Protein AF-A0A7W3XSY9-F1 (afdb_monomer)

Radius of gyration: 22.05 Å; Cα contacts (8 Å, |Δi|>4): 30; chains: 1; bounding box: 41×23×51 Å

Foldseek 3Di:
DLQVVQVVCCVVVVDVHRPCVVPDDPPDPPDDDPDQDPVSVVVVLVVCVPPDVVVNCLVVCCVVVVDDSVVSVD

Mean predicted aligned error: 11.62 Å

Structure (mmCIF, N/CA/C/O backbone):
data_AF-A0A7W3XSY9-F1
#
_entry.id   AF-A0A7W3XSY9-F1
#
loop_
_atom_site.group_PDB
_atom_site.id
_atom_site.type_symbol
_atom_site.label_atom_id
_atom_site.label_alt_id
_atom_site.label_comp_id
_atom_site.label_asym_id
_atom_site.label_entity_id
_atom_site.label_seq_id
_atom_site.pdbx_PDB_i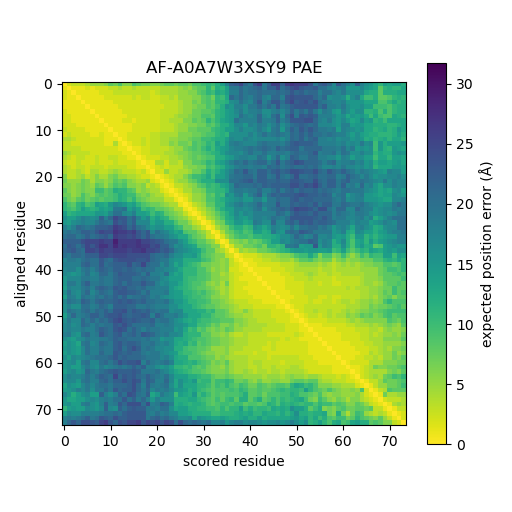ns_code
_atom_site.Cartn_x
_atom_site.Cartn_y
_atom_site.Cartn_z
_atom_site.occupancy
_atom_site.B_iso_or_equiv
_atom_site.auth_seq_id
_atom_site.auth_comp_id
_atom_site.auth_asym_id
_atom_site.auth_atom_id
_atom_site.pdbx_PDB_model_num
ATOM 1 N N . MET A 1 1 ? -11.772 1.998 11.481 1.00 77.94 1 MET A N 1
ATOM 2 C CA . MET A 1 1 ? -11.681 3.281 12.211 1.00 77.94 1 MET A CA 1
ATOM 3 C C . MET A 1 1 ? -12.919 3.531 13.067 1.00 77.94 1 MET A C 1
ATOM 5 O O . MET A 1 1 ? -12.767 3.576 14.277 1.00 77.94 1 MET A O 1
ATOM 9 N N . LEU A 1 2 ? -14.125 3.583 12.484 1.00 86.12 2 LEU A N 1
ATOM 10 C CA . LEU A 1 2 ? -15.377 3.861 13.210 1.00 86.12 2 LEU A CA 1
ATOM 11 C C . LEU A 1 2 ? -15.620 2.960 14.440 1.00 86.12 2 LEU A C 1
ATOM 13 O O . LEU A 1 2 ? -15.864 3.477 15.522 1.00 86.12 2 LEU A O 1
ATOM 17 N N . ASN A 1 3 ? -15.435 1.639 14.309 1.00 87.38 3 ASN A N 1
ATOM 18 C CA . ASN A 1 3 ? -15.550 0.701 15.441 1.00 87.38 3 ASN A CA 1
ATOM 19 C C . ASN A 1 3 ? -14.632 1.062 16.618 1.00 87.38 3 ASN A C 1
ATOM 21 O O . ASN A 1 3 ? -15.032 0.987 17.771 1.00 87.38 3 ASN A O 1
ATOM 25 N N . ASN A 1 4 ? -13.412 1.526 16.342 1.00 88.81 4 ASN A N 1
ATOM 26 C CA . ASN A 1 4 ? -12.482 1.905 17.406 1.00 88.81 4 ASN A CA 1
ATOM 27 C C . ASN A 1 4 ? -12.925 3.189 18.118 1.00 88.81 4 ASN A C 1
ATOM 29 O O . ASN A 1 4 ? -12.719 3.312 19.321 1.00 88.81 4 ASN A O 1
ATOM 33 N N . ILE A 1 5 ? -13.530 4.128 17.386 1.00 92.56 5 ILE A N 1
ATOM 34 C CA . ILE A 1 5 ? -14.049 5.379 17.950 1.00 92.56 5 ILE A CA 1
ATOM 35 C C . ILE A 1 5 ? -15.248 5.077 18.854 1.00 92.56 5 ILE A C 1
ATOM 37 O O . ILE A 1 5 ? -15.253 5.488 20.011 1.00 92.56 5 ILE A O 1
ATOM 41 N N . LEU A 1 6 ? -16.220 4.300 18.367 1.00 92.38 6 LEU A N 1
ATOM 42 C CA . LEU A 1 6 ? -17.440 3.982 19.115 1.00 92.38 6 LEU A CA 1
ATOM 43 C C . LEU A 1 6 ? -17.174 3.064 20.314 1.00 92.38 6 LEU A C 1
ATOM 45 O O . LEU A 1 6 ? -17.720 3.298 21.388 1.00 92.38 6 LEU A O 1
ATOM 49 N N . LYS A 1 7 ? -16.231 2.119 20.208 1.00 93.06 7 LYS A N 1
ATOM 50 C CA . LYS A 1 7 ? -15.739 1.363 21.375 1.00 93.06 7 LYS A CA 1
ATOM 51 C C . LYS A 1 7 ? -15.127 2.261 22.443 1.00 93.06 7 LYS A C 1
ATOM 53 O O . LYS A 1 7 ? -15.294 2.010 23.633 1.00 93.06 7 LYS A O 1
ATOM 58 N N . ARG A 1 8 ? -14.403 3.305 22.036 1.00 93.62 8 ARG A N 1
ATOM 59 C CA . ARG A 1 8 ? -13.794 4.248 22.977 1.00 93.62 8 ARG A CA 1
ATOM 60 C C . ARG A 1 8 ? -14.838 5.161 23.617 1.00 93.62 8 ARG A C 1
ATOM 62 O O . ARG A 1 8 ? -14.738 5.408 24.810 1.00 93.62 8 ARG A O 1
ATOM 69 N N . ALA A 1 9 ? -15.858 5.571 22.864 1.00 94.06 9 ALA A N 1
ATOM 70 C CA . ALA A 1 9 ? -17.005 6.310 23.388 1.00 94.06 9 ALA A CA 1
ATOM 71 C C . ALA A 1 9 ? -17.811 5.490 24.411 1.00 94.06 9 ALA A C 1
ATOM 73 O O . ALA A 1 9 ? -18.130 6.015 25.472 1.00 94.06 9 ALA A O 1
ATOM 74 N N . ALA A 1 10 ? -18.062 4.202 24.142 1.00 92.50 10 ALA A N 1
ATOM 75 C CA . ALA A 1 10 ? -18.713 3.299 25.095 1.00 92.50 10 ALA A CA 1
ATOM 76 C C . ALA A 1 10 ? -17.862 3.095 26.361 1.00 92.50 10 ALA A C 1
ATOM 78 O O . ALA A 1 10 ? -18.374 3.152 27.473 1.00 92.50 10 ALA A O 1
ATOM 79 N N . LYS A 1 11 ? -16.535 2.949 26.213 1.00 93.94 11 LYS A N 1
ATOM 80 C CA . LYS A 1 11 ? -15.600 2.857 27.351 1.00 93.94 11 LYS A CA 1
ATOM 81 C C . LYS A 1 11 ? -15.578 4.122 28.217 1.00 93.94 11 LYS A C 1
ATOM 83 O O . LYS A 1 11 ? -15.306 4.034 29.408 1.00 93.94 11 LYS A O 1
ATOM 88 N N . TRP A 1 12 ? -15.791 5.288 27.616 1.00 97.25 12 TRP A N 1
ATOM 89 C CA . TRP A 1 12 ? -15.886 6.569 28.321 1.00 97.25 12 TRP A CA 1
ATOM 90 C C . TRP A 1 12 ? -17.307 6.894 28.788 1.00 97.25 12 TRP A C 1
ATOM 92 O O . TRP A 1 12 ? -17.542 8.013 29.226 1.00 97.25 12 TRP A O 1
ATOM 102 N N . GLU A 1 13 ? -18.242 5.946 28.668 1.00 93.00 13 GLU A N 1
ATOM 103 C CA . GLU A 1 13 ? -19.641 6.097 29.084 1.00 93.00 13 GLU A CA 1
ATOM 104 C C . GLU A 1 13 ? -20.379 7.254 28.377 1.00 93.00 13 GLU A C 1
ATOM 106 O O . GLU A 1 13 ? -21.426 7.711 28.827 1.00 93.00 13 GLU A O 1
ATOM 111 N N . LEU A 1 14 ? -19.871 7.708 27.222 1.00 95.06 14 LEU A N 1
ATOM 112 C CA . LEU A 1 14 ? -20.533 8.709 26.371 1.00 95.06 14 LEU A CA 1
ATOM 113 C C . LEU A 1 14 ? -21.743 8.120 25.634 1.00 95.06 14 LEU A C 1
ATOM 115 O O . LEU A 1 14 ? -22.657 8.845 25.247 1.00 95.06 14 LEU A O 1
ATOM 119 N N . ILE A 1 15 ? -21.724 6.806 25.414 1.00 93.62 15 ILE A N 1
ATOM 120 C CA . ILE A 1 15 ? -22.818 6.008 24.858 1.00 93.62 15 ILE A CA 1
ATOM 121 C C . ILE A 1 15 ? -22.949 4.723 25.677 1.00 93.62 15 ILE A C 1
ATOM 123 O O . ILE A 1 15 ? -21.972 4.261 26.265 1.00 93.62 15 ILE A O 1
ATOM 127 N N . LYS A 1 16 ? -24.153 4.143 25.704 1.00 90.69 16 LYS A N 1
ATOM 128 C CA . LYS A 1 16 ? -24.467 2.953 26.510 1.00 90.69 16 LYS A CA 1
ATOM 129 C C . LYS A 1 16 ? -23.717 1.704 26.036 1.00 90.69 16 LYS A C 1
ATOM 131 O O . LYS A 1 16 ? -23.200 0.939 26.840 1.00 90.69 16 LYS A O 1
ATOM 136 N N . ASP A 1 17 ? -23.661 1.529 24.724 1.00 90.62 17 ASP A N 1
ATOM 137 C CA . ASP A 1 17 ? -23.036 0.405 24.045 1.00 90.62 17 ASP A CA 1
ATOM 138 C C . ASP A 1 17 ? -22.624 0.826 22.628 1.00 90.62 17 ASP A C 1
ATOM 140 O O . ASP A 1 17 ? -23.001 1.892 22.136 1.00 90.62 17 ASP A O 1
ATOM 144 N N . ASN A 1 18 ? -21.773 0.023 21.994 1.00 90.75 18 ASN A N 1
ATOM 145 C CA . ASN A 1 18 ? -21.288 0.287 20.649 1.00 90.75 18 ASN A CA 1
ATOM 146 C C . ASN A 1 18 ? -22.322 -0.202 19.613 1.00 90.75 18 ASN A C 1
ATOM 148 O O . ASN A 1 18 ? -22.420 -1.411 19.405 1.00 90.75 18 ASN A O 1
ATOM 152 N N . PRO A 1 19 ? -23.017 0.688 18.879 1.00 89.12 19 PRO A N 1
ATOM 153 C CA . PRO A 1 19 ? -24.138 0.311 18.008 1.00 89.12 19 PRO A CA 1
ATOM 154 C C . PRO A 1 19 ? -23.725 -0.502 16.772 1.00 89.12 19 PRO A C 1
ATOM 156 O O . PRO A 1 19 ? -24.573 -0.940 16.001 1.00 89.12 19 PRO A O 1
ATOM 159 N N . ILE A 1 20 ? -22.420 -0.659 16.540 1.00 87.75 20 ILE A N 1
ATOM 160 C CA . ILE A 1 20 ? -21.860 -1.438 15.432 1.00 87.75 20 ILE A CA 1
ATOM 161 C C .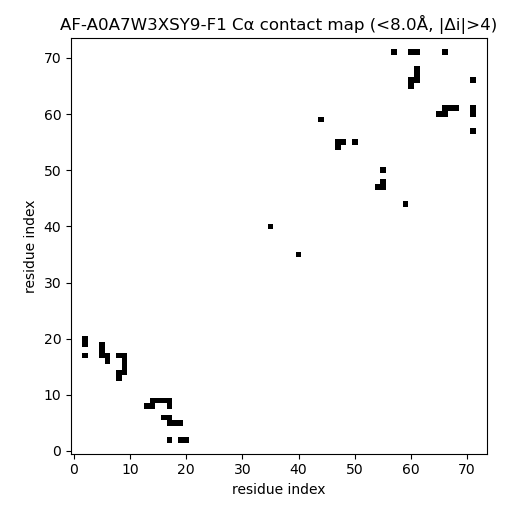 ILE A 1 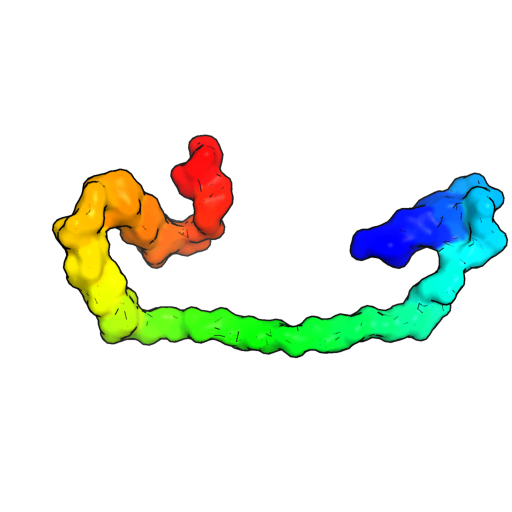20 ? -21.126 -2.694 15.917 1.00 87.75 20 ILE A C 1
ATOM 163 O O . ILE A 1 20 ? -20.469 -3.362 15.114 1.00 87.75 20 ILE A O 1
ATOM 167 N N . ASP A 1 21 ? -21.215 -3.033 17.208 1.00 85.00 21 ASP A N 1
ATOM 168 C CA . ASP A 1 21 ? -20.846 -4.376 17.657 1.00 85.00 21 ASP A CA 1
ATOM 169 C C . ASP A 1 21 ? -21.831 -5.389 17.053 1.00 85.00 21 ASP A C 1
ATOM 171 O O . ASP A 1 21 ? -23.044 -5.233 17.129 1.00 85.00 21 ASP A O 1
ATOM 175 N N . GLY A 1 22 ? -21.292 -6.411 16.386 1.00 79.62 22 GLY A N 1
ATOM 176 C CA . GLY A 1 22 ? -22.076 -7.400 15.637 1.00 79.62 22 GLY A CA 1
ATOM 177 C C . GLY A 1 22 ? -22.276 -7.071 14.154 1.00 79.62 22 GLY A C 1
ATOM 178 O O . GLY A 1 22 ? -22.677 -7.950 13.396 1.00 79.62 22 GLY A O 1
ATOM 179 N N . ALA A 1 23 ? -21.931 -5.861 13.701 1.00 84.31 23 ALA A N 1
ATOM 180 C CA . ALA A 1 23 ? -21.890 -5.565 12.273 1.00 84.31 23 ALA A CA 1
ATOM 181 C C . ALA A 1 23 ? -20.674 -6.248 11.628 1.00 84.31 23 ALA A C 1
ATOM 183 O O . ALA A 1 23 ? -19.522 -5.990 11.999 1.00 84.31 23 ALA A O 1
ATOM 184 N N . GLU A 1 24 ? -20.916 -7.105 10.636 1.00 77.44 24 GLU A N 1
ATOM 185 C CA . GLU A 1 24 ? -19.836 -7.658 9.828 1.00 77.44 24 GLU A CA 1
ATOM 186 C C . GLU A 1 24 ? -19.163 -6.540 9.032 1.00 77.44 24 GLU A C 1
ATOM 188 O O . GLU A 1 24 ? -19.813 -5.687 8.420 1.00 77.44 24 GLU A O 1
ATOM 193 N N . ARG A 1 25 ? -17.826 -6.532 9.029 1.00 78.56 25 ARG A N 1
ATOM 194 C CA . ARG A 1 25 ? -17.107 -5.638 8.124 1.00 78.56 25 ARG A CA 1
ATOM 195 C C . ARG A 1 25 ? -17.423 -6.064 6.692 1.00 78.56 25 ARG A C 1
ATOM 197 O O . ARG A 1 25 ? -17.355 -7.262 6.412 1.00 78.56 25 ARG A O 1
ATOM 204 N N . PRO A 1 26 ? -17.686 -5.114 5.778 1.00 78.75 26 PRO A N 1
ATOM 205 C CA . PRO A 1 26 ? -17.793 -5.455 4.372 1.00 78.75 26 PRO A CA 1
ATOM 206 C C . PRO A 1 26 ? -16.513 -6.181 3.962 1.00 78.75 26 PRO A C 1
ATOM 208 O O . PRO A 1 26 ? -15.405 -5.711 4.249 1.00 78.75 26 PRO A O 1
ATOM 211 N N . LYS A 1 27 ? -16.668 -7.355 3.343 1.00 76.25 27 LYS A N 1
ATOM 212 C CA . LYS A 1 27 ? -15.539 -8.097 2.789 1.00 76.25 27 LYS A CA 1
ATOM 213 C C . LYS A 1 27 ? -14.915 -7.216 1.719 1.00 76.25 27 LYS A C 1
ATOM 215 O O . LYS A 1 27 ? -15.501 -6.997 0.662 1.00 76.25 27 LYS A O 1
ATOM 220 N N . VAL A 1 28 ? -13.741 -6.677 2.020 1.00 74.81 28 VAL A N 1
ATOM 221 C CA . VAL A 1 28 ? -12.927 -6.021 1.008 1.00 74.81 28 VAL A CA 1
ATOM 222 C C . VAL A 1 28 ? -12.457 -7.140 0.100 1.00 74.81 28 VAL A C 1
ATOM 224 O O . VAL A 1 28 ? -11.651 -7.972 0.513 1.00 74.81 28 VAL A O 1
ATOM 227 N N . VAL A 1 29 ? -13.005 -7.198 -1.111 1.00 76.94 29 VAL A N 1
ATOM 228 C CA . VAL A 1 29 ? -12.411 -8.007 -2.169 1.00 76.94 29 VAL A CA 1
ATOM 229 C C . VAL A 1 29 ? -11.068 -7.351 -2.445 1.00 76.94 29 VAL A C 1
ATOM 231 O O . VAL A 1 29 ? -11.003 -6.289 -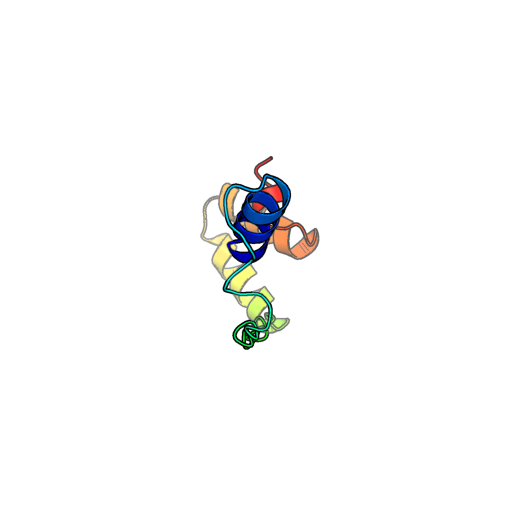3.065 1.00 76.94 29 VAL A O 1
ATOM 234 N N . MET A 1 30 ? -10.005 -7.920 -1.883 1.00 65.31 30 MET A N 1
ATOM 235 C CA . MET A 1 30 ? -8.662 -7.552 -2.289 1.00 65.31 30 MET A CA 1
ATOM 236 C C . MET A 1 30 ? -8.563 -7.935 -3.757 1.00 65.31 30 MET A C 1
ATOM 238 O O . MET A 1 30 ? -8.581 -9.116 -4.088 1.00 65.31 30 MET A O 1
ATOM 242 N N . LYS A 1 31 ? -8.526 -6.933 -4.638 1.00 69.06 31 LYS A N 1
ATOM 243 C CA . LYS A 1 31 ? -7.979 -7.172 -5.964 1.00 69.06 31 LYS A CA 1
ATOM 244 C C . LYS A 1 31 ? -6.532 -7.570 -5.737 1.00 69.06 31 LYS A C 1
ATOM 246 O O . LYS A 1 31 ? -5.809 -6.843 -5.049 1.00 69.06 31 LYS A O 1
ATOM 251 N N . GLU A 1 32 ? -6.156 -8.737 -6.243 1.00 60.94 32 GLU A N 1
ATOM 252 C CA . GLU A 1 32 ? -4.747 -9.061 -6.389 1.00 60.94 32 GLU A CA 1
ATOM 253 C C . GLU A 1 32 ? -4.109 -7.894 -7.139 1.00 60.94 32 GLU A C 1
ATOM 255 O O . GLU A 1 32 ? -4.677 -7.372 -8.104 1.00 60.94 32 GLU A O 1
ATOM 260 N N . ALA A 1 33 ? -3.011 -7.384 -6.588 1.00 62.97 33 ALA A N 1
ATOM 261 C CA . ALA A 1 33 ? -2.210 -6.435 -7.329 1.00 62.97 33 ALA A CA 1
ATOM 262 C C . ALA A 1 33 ? -1.760 -7.173 -8.588 1.00 62.97 33 ALA A C 1
ATOM 264 O O . ALA A 1 33 ? -1.243 -8.282 -8.472 1.00 62.97 33 ALA A O 1
ATOM 265 N N . ASP A 1 34 ? -2.014 -6.588 -9.755 1.00 64.19 34 ASP A N 1
ATOM 266 C CA . ASP A 1 34 ? -1.436 -7.094 -10.992 1.00 64.19 34 ASP A CA 1
ATOM 267 C C . ASP A 1 34 ? 0.079 -6.992 -10.810 1.00 64.19 34 ASP A C 1
ATOM 269 O O . ASP A 1 34 ? 0.615 -5.898 -10.594 1.00 64.19 34 ASP A O 1
ATOM 273 N N . PHE A 1 35 ? 0.740 -8.139 -10.690 1.00 60.03 35 PHE A N 1
ATOM 274 C CA . PHE A 1 35 ? 2.181 -8.182 -10.530 1.00 60.03 35 PHE A CA 1
ATOM 275 C C . PHE A 1 35 ? 2.768 -8.063 -11.923 1.00 60.03 35 PHE A C 1
ATOM 277 O O . PHE A 1 35 ? 2.488 -8.909 -12.766 1.00 60.03 35 PHE A O 1
ATOM 284 N N . ASN A 1 36 ? 3.583 -7.035 -12.141 1.00 62.00 36 ASN A N 1
ATOM 285 C CA . ASN A 1 36 ? 4.246 -6.865 -13.421 1.00 62.00 36 ASN A CA 1
ATOM 286 C C . ASN A 1 36 ? 5.111 -8.099 -13.707 1.00 62.00 36 ASN A C 1
ATOM 288 O O . ASN A 1 36 ? 6.035 -8.392 -12.940 1.00 62.00 36 ASN A O 1
ATOM 292 N N . ASP A 1 37 ? 4.805 -8.810 -14.791 1.00 68.12 37 ASP A N 1
ATOM 293 C CA . ASP A 1 37 ? 5.638 -9.908 -15.282 1.00 68.12 37 ASP A CA 1
ATOM 294 C C . ASP A 1 37 ? 7.006 -9.360 -15.740 1.00 68.12 37 ASP A C 1
ATOM 296 O O . ASP A 1 37 ? 7.182 -8.153 -15.954 1.00 68.12 37 ASP A O 1
ATOM 300 N N . GLU A 1 38 ? 8.008 -10.224 -15.894 1.00 73.31 38 GLU A N 1
ATOM 301 C CA . GLU A 1 38 ? 9.370 -9.828 -16.277 1.00 73.31 38 GLU A CA 1
ATOM 302 C C . GLU A 1 38 ? 9.406 -9.011 -17.576 1.00 73.31 38 GLU A C 1
ATOM 304 O O . GLU A 1 38 ? 10.261 -8.136 -17.740 1.00 73.31 38 GLU A O 1
ATOM 309 N N . ASP A 1 39 ? 8.485 -9.278 -18.498 1.00 79.50 39 ASP A N 1
ATOM 310 C CA . ASP A 1 39 ? 8.386 -8.561 -19.766 1.00 79.50 39 ASP A CA 1
ATOM 311 C C . ASP A 1 39 ? 7.803 -7.151 -19.593 1.00 79.50 39 ASP A C 1
ATOM 313 O O . ASP A 1 39 ? 8.352 -6.193 -20.142 1.00 79.50 39 ASP A O 1
ATOM 317 N N . GLU A 1 40 ? 6.803 -6.975 -18.729 1.00 78.69 40 GLU A N 1
ATOM 318 C CA . GLU A 1 40 ? 6.271 -5.650 -18.383 1.00 78.69 40 GLU A CA 1
ATOM 319 C C . GLU A 1 40 ? 7.307 -4.807 -17.630 1.00 78.69 40 GLU A C 1
ATOM 321 O O . GLU A 1 40 ? 7.443 -3.602 -17.858 1.00 78.69 40 GLU A O 1
ATOM 326 N N . ALA A 1 41 ? 8.107 -5.437 -16.764 1.00 81.50 41 ALA A N 1
ATOM 327 C CA . ALA A 1 41 ? 9.210 -4.764 -16.089 1.00 81.50 41 ALA A CA 1
ATOM 328 C C . ALA A 1 41 ? 10.248 -4.225 -17.091 1.00 81.50 41 ALA A C 1
ATOM 330 O O . ALA A 1 41 ? 10.733 -3.100 -16.931 1.00 81.50 41 ALA A O 1
ATOM 331 N N . LYS A 1 42 ? 10.561 -4.978 -18.155 1.00 84.00 42 LYS A N 1
ATOM 332 C CA . LYS A 1 42 ? 11.465 -4.516 -19.224 1.00 84.00 42 LYS A CA 1
ATOM 333 C C . LYS A 1 42 ? 10.878 -3.326 -19.973 1.00 84.00 42 LYS A C 1
ATOM 335 O O . LYS A 1 42 ? 11.599 -2.356 -20.202 1.00 84.00 42 LYS A O 1
ATOM 340 N N . GLU A 1 43 ? 9.594 -3.364 -20.319 1.00 86.94 43 GLU A N 1
ATOM 341 C CA . GLU A 1 43 ? 8.925 -2.249 -21.002 1.00 86.94 43 GLU A CA 1
ATOM 342 C C . GLU A 1 43 ? 8.950 -0.967 -20.165 1.00 86.94 43 GLU A C 1
ATOM 344 O O . GLU A 1 43 ? 9.265 0.109 -20.679 1.00 86.94 43 GLU A O 1
ATOM 349 N N . ILE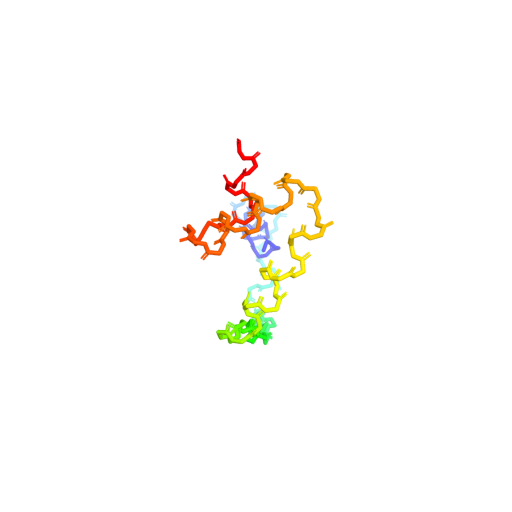 A 1 44 ? 8.720 -1.082 -18.856 1.00 85.19 44 ILE A N 1
ATOM 350 C CA . ILE A 1 44 ? 8.804 0.047 -17.923 1.00 85.19 44 ILE A CA 1
ATOM 351 C C . ILE A 1 44 ? 10.223 0.613 -17.883 1.00 85.19 44 ILE A C 1
ATOM 353 O O . ILE A 1 44 ? 10.401 1.828 -17.964 1.00 85.19 44 ILE A O 1
ATOM 357 N N . ILE A 1 45 ? 11.245 -0.240 -17.789 1.00 85.12 45 ILE A N 1
ATOM 358 C CA . ILE A 1 45 ? 12.647 0.199 -17.790 1.00 85.12 45 ILE A CA 1
ATOM 359 C C . ILE A 1 45 ? 12.991 0.911 -19.105 1.00 85.12 45 ILE A C 1
ATOM 361 O O . ILE A 1 45 ? 13.631 1.963 -19.075 1.00 85.12 45 ILE A O 1
ATOM 365 N N . ILE A 1 46 ? 12.531 0.391 -20.246 1.00 88.88 46 ILE A N 1
ATOM 366 C CA . ILE A 1 46 ? 12.728 1.014 -21.562 1.00 88.88 46 ILE A CA 1
ATOM 367 C C . ILE A 1 46 ? 12.062 2.395 -21.613 1.00 88.88 46 ILE A C 1
ATOM 369 O O . ILE A 1 46 ? 12.693 3.363 -22.039 1.00 88.88 46 ILE A O 1
ATOM 373 N N . ALA A 1 47 ? 10.822 2.513 -21.138 1.00 87.56 47 ALA A N 1
ATOM 374 C CA . ALA A 1 47 ? 10.099 3.781 -21.096 1.00 87.56 47 ALA A CA 1
ATOM 375 C C . ALA A 1 47 ? 10.782 4.815 -20.181 1.00 87.56 47 ALA A C 1
ATOM 377 O O . ALA A 1 47 ? 10.864 5.992 -20.534 1.00 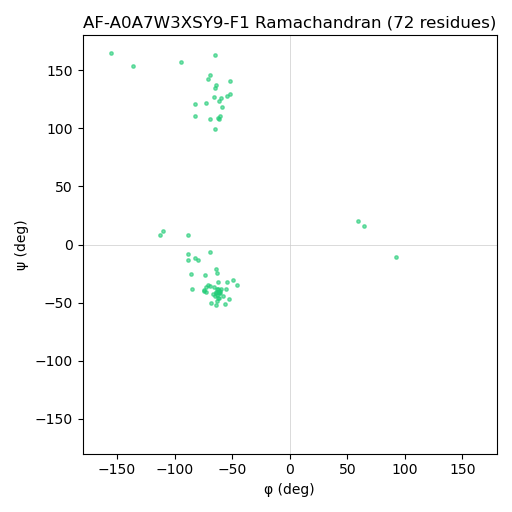87.56 47 ALA A O 1
ATOM 378 N N . LEU A 1 48 ? 11.340 4.379 -19.045 1.00 87.50 48 LEU A N 1
ATOM 379 C CA . LEU A 1 48 ? 12.031 5.246 -18.084 1.00 87.50 48 LEU A CA 1
ATOM 380 C C . LEU A 1 48 ? 13.287 5.919 -18.645 1.00 87.50 48 LEU A C 1
ATOM 382 O O . LEU A 1 48 ? 13.655 6.984 -18.150 1.00 87.50 48 LEU A O 1
ATOM 386 N N . TYR A 1 49 ? 13.934 5.356 -19.670 1.00 86.31 49 TYR A N 1
ATOM 387 C CA . TYR A 1 49 ? 15.083 6.008 -20.310 1.00 86.31 49 TYR A CA 1
ATOM 388 C C . TYR A 1 49 ? 14.722 7.331 -20.998 1.00 86.31 49 TYR A C 1
ATOM 390 O O . TYR A 1 49 ? 15.604 8.168 -21.192 1.00 86.31 49 TYR A O 1
ATOM 398 N N . ASN A 1 50 ? 13.445 7.543 -21.331 1.00 89.31 50 ASN A N 1
ATOM 399 C CA . ASN A 1 50 ? 12.957 8.795 -21.911 1.00 89.31 50 ASN A CA 1
ATOM 400 C C . ASN A 1 50 ? 12.543 9.832 -20.852 1.00 89.31 50 ASN A C 1
ATOM 402 O O . ASN A 1 50 ? 12.275 10.983 -21.194 1.00 89.31 50 ASN A O 1
ATOM 406 N N . GLU A 1 51 ? 12.508 9.452 -19.574 1.00 89.06 51 GLU A N 1
ATOM 407 C CA . GLU A 1 51 ? 12.077 10.319 -18.481 1.00 89.06 51 GLU A CA 1
ATOM 408 C C . GLU A 1 51 ? 13.260 11.030 -17.794 1.00 89.06 51 GLU A C 1
ATOM 410 O O . GLU A 1 51 ? 14.402 10.557 -17.803 1.00 89.06 51 GLU A O 1
ATOM 415 N N . PRO A 1 52 ? 13.021 12.173 -17.125 1.00 91.50 52 PRO A N 1
ATOM 416 C CA . PRO A 1 52 ? 14.023 12.817 -16.286 1.00 91.50 52 PRO A CA 1
ATOM 417 C C . PRO A 1 52 ? 14.640 11.850 -15.266 1.00 91.50 52 PRO A C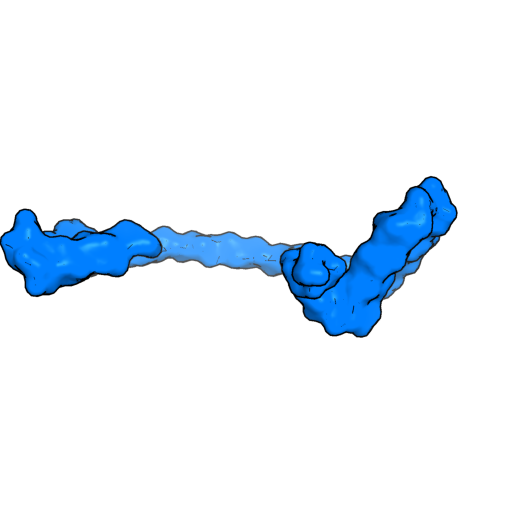 1
ATOM 419 O O . PRO A 1 52 ? 13.934 11.089 -14.603 1.00 91.50 52 PRO A O 1
ATOM 422 N N . ARG A 1 53 ? 15.961 11.960 -15.045 1.00 86.88 53 ARG A N 1
ATOM 423 C CA . ARG A 1 53 ? 16.742 11.048 -14.174 1.00 86.88 53 ARG A CA 1
ATOM 424 C C . ARG A 1 53 ? 16.134 10.820 -12.788 1.00 86.88 53 ARG A C 1
ATOM 426 O O . ARG A 1 53 ? 16.309 9.749 -12.218 1.00 86.88 53 ARG A O 1
ATOM 433 N N . LYS A 1 54 ? 15.420 11.813 -12.247 1.00 87.69 54 LYS A N 1
ATOM 434 C CA . LYS A 1 54 ? 14.707 11.708 -10.968 1.00 87.69 54 LYS A CA 1
ATOM 435 C C . LYS A 1 54 ? 13.682 10.566 -10.969 1.00 87.69 54 LYS A C 1
ATOM 437 O O . LYS A 1 54 ? 13.623 9.816 -10.002 1.00 87.69 54 LYS A O 1
ATOM 442 N N . TRP A 1 55 ? 12.901 10.424 -12.037 1.00 85.25 55 TRP A N 1
ATOM 443 C CA . TRP A 1 55 ? 11.877 9.385 -12.160 1.00 85.25 55 TRP A CA 1
ATOM 444 C C . TRP A 1 55 ? 12.490 8.017 -12.417 1.00 85.25 55 TRP A C 1
ATOM 446 O O . TRP A 1 55 ? 12.095 7.047 -11.779 1.00 85.25 55 TRP A O 1
ATOM 456 N N . MET A 1 56 ? 13.526 7.964 -13.253 1.00 87.06 56 MET A N 1
ATOM 457 C CA . MET A 1 56 ? 14.301 6.747 -13.480 1.00 87.06 56 MET A CA 1
ATOM 458 C C . MET A 1 56 ? 14.874 6.190 -12.167 1.00 87.06 56 MET A C 1
ATOM 460 O O . MET A 1 56 ? 14.647 5.028 -11.846 1.00 87.06 56 MET A O 1
ATOM 464 N N . LEU A 1 57 ? 15.550 7.024 -11.368 1.00 85.88 57 LEU A N 1
ATOM 465 C CA . LEU A 1 57 ? 16.109 6.615 -10.072 1.00 85.88 57 LEU A CA 1
ATOM 466 C C . LEU A 1 57 ? 15.028 6.179 -9.082 1.00 85.88 57 LEU A C 1
ATOM 468 O O . LEU A 1 57 ? 15.210 5.199 -8.364 1.00 85.88 57 LEU A O 1
ATOM 472 N N . PHE A 1 58 ? 13.905 6.893 -9.051 1.00 85.00 58 PHE A N 1
ATOM 473 C CA . PHE A 1 58 ? 12.807 6.582 -8.149 1.00 85.00 58 PHE A CA 1
ATOM 474 C C . PHE A 1 58 ? 12.185 5.217 -8.457 1.00 85.00 58 PHE A C 1
ATOM 476 O O . PHE A 1 58 ? 12.071 4.376 -7.568 1.00 85.00 58 PHE A O 1
ATOM 483 N N . VAL A 1 59 ? 11.815 4.976 -9.716 1.00 85.50 59 VAL A N 1
ATOM 484 C CA . VAL A 1 59 ? 11.112 3.749 -10.108 1.00 85.50 59 VAL A CA 1
ATOM 485 C C . VAL A 1 59 ? 12.055 2.543 -10.087 1.00 85.50 59 VAL A C 1
ATOM 487 O O . VAL A 1 59 ? 11.678 1.501 -9.557 1.00 85.50 59 VAL A O 1
ATOM 490 N N . LEU A 1 60 ? 13.306 2.681 -10.546 1.00 84.56 60 LEU A N 1
ATOM 491 C CA . LEU A 1 60 ? 14.312 1.617 -10.407 1.00 84.56 60 LEU A CA 1
ATOM 492 C C . LEU A 1 60 ? 14.623 1.305 -8.938 1.00 84.56 60 LEU A C 1
ATOM 494 O O . LEU A 1 60 ? 14.769 0.140 -8.579 1.00 84.56 60 LEU A O 1
ATOM 498 N N . GLY A 1 61 ? 14.679 2.324 -8.075 1.00 83.25 61 GLY A N 1
ATOM 499 C CA . GLY A 1 61 ? 14.878 2.148 -6.636 1.00 83.25 61 GLY A CA 1
ATOM 500 C C . GLY A 1 61 ? 13.755 1.348 -5.971 1.00 83.25 61 GLY A C 1
ATOM 501 O O . GLY A 1 61 ? 14.038 0.470 -5.159 1.00 83.25 61 GLY A O 1
ATOM 502 N N . VAL A 1 62 ? 12.494 1.594 -6.353 1.00 84.12 62 VAL A N 1
ATOM 503 C CA . VAL A 1 62 ? 11.347 0.774 -5.913 1.00 84.12 62 VAL A CA 1
ATOM 504 C C . VAL A 1 62 ? 11.484 -0.660 -6.422 1.00 84.12 62 VAL A C 1
ATOM 506 O O . VAL A 1 62 ? 11.344 -1.593 -5.634 1.00 84.12 62 VAL A O 1
ATOM 509 N N . MET A 1 63 ? 11.773 -0.836 -7.717 1.00 82.00 63 MET A N 1
ATOM 510 C CA . MET A 1 63 ? 11.826 -2.156 -8.358 1.00 82.00 63 MET A CA 1
ATOM 511 C C . MET A 1 63 ? 12.932 -3.050 -7.785 1.00 82.00 63 MET A C 1
ATOM 513 O O . MET A 1 63 ? 12.695 -4.228 -7.546 1.00 82.00 63 MET A O 1
ATOM 517 N N . ILE A 1 64 ? 14.124 -2.502 -7.532 1.00 80.31 64 ILE A N 1
ATOM 518 C CA . ILE A 1 64 ? 15.274 -3.274 -7.031 1.00 80.31 64 ILE A CA 1
ATOM 519 C C . ILE A 1 64 ? 15.233 -3.411 -5.503 1.00 80.31 64 ILE A C 1
ATOM 521 O O . ILE A 1 64 ? 15.600 -4.451 -4.961 1.00 80.31 64 ILE A O 1
ATOM 525 N N . GLY A 1 65 ? 14.818 -2.358 -4.794 1.00 76.38 65 GLY A N 1
ATOM 526 C CA . GLY A 1 65 ? 14.873 -2.303 -3.333 1.00 76.38 65 GLY A CA 1
ATOM 527 C C . GLY A 1 65 ? 13.647 -2.870 -2.618 1.00 76.38 65 GLY A C 1
ATOM 528 O O . GLY A 1 65 ? 13.693 -3.061 -1.406 1.00 76.38 65 GLY A O 1
ATOM 529 N N . GLY A 1 66 ? 12.538 -3.104 -3.327 1.00 71.69 66 GLY A N 1
ATOM 530 C CA . GLY A 1 66 ? 11.273 -3.531 -2.717 1.00 71.69 66 GLY A CA 1
ATOM 531 C C . GLY A 1 66 ? 10.662 -2.488 -1.770 1.00 71.69 66 GLY A C 1
ATOM 532 O O . GLY A 1 66 ? 9.787 -2.815 -0.967 1.00 71.69 66 GLY A O 1
ATOM 533 N N . PHE A 1 67 ? 11.127 -1.237 -1.837 1.00 71.75 67 PHE A N 1
ATOM 534 C CA . PHE A 1 67 ? 10.670 -0.158 -0.968 1.00 71.75 67 PHE A CA 1
ATOM 535 C C . PHE A 1 67 ? 9.246 0.262 -1.317 1.00 71.75 67 PHE A C 1
ATOM 537 O O . PHE A 1 67 ? 8.875 0.384 -2.488 1.00 71.75 67 PHE A O 1
ATOM 544 N N . ARG A 1 68 ? 8.440 0.585 -0.303 1.00 70.94 68 ARG A N 1
ATOM 545 C CA . ARG A 1 68 ? 7.158 1.252 -0.557 1.00 70.94 68 ARG A CA 1
ATOM 546 C C . ARG A 1 68 ? 7.428 2.671 -1.042 1.00 70.94 68 ARG A C 1
ATOM 548 O O . ARG A 1 68 ? 8.330 3.346 -0.560 1.00 70.94 68 ARG A O 1
ATOM 555 N N .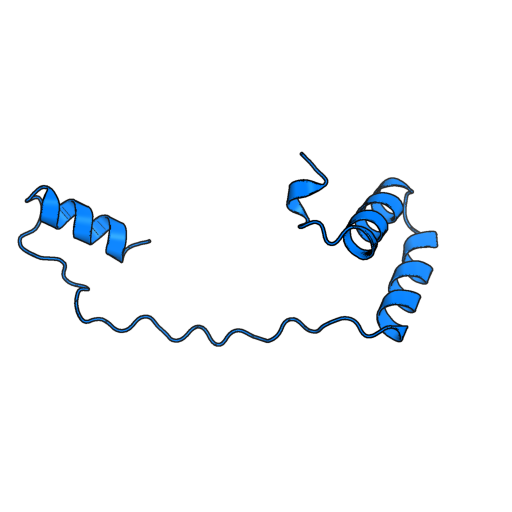 ARG A 1 69 ? 6.573 3.181 -1.933 1.00 70.06 69 ARG A N 1
ATOM 556 C CA . ARG A 1 69 ? 6.667 4.538 -2.516 1.00 70.06 69 ARG A CA 1
ATOM 557 C C . ARG A 1 69 ? 6.951 5.654 -1.492 1.00 70.06 69 ARG A C 1
ATOM 559 O O . ARG A 1 69 ? 7.608 6.631 -1.827 1.00 70.06 69 ARG A O 1
ATOM 566 N N . GLY A 1 70 ? 6.421 5.529 -0.271 1.00 67.88 70 GLY A N 1
ATOM 567 C CA . GLY A 1 70 ? 6.598 6.509 0.808 1.00 67.88 70 GLY A CA 1
ATOM 568 C C . GLY A 1 70 ? 7.933 6.427 1.558 1.00 67.88 70 GLY A C 1
ATOM 569 O O . GLY A 1 70 ? 8.259 7.359 2.276 1.00 67.88 70 GLY A O 1
ATOM 570 N N . GLU A 1 71 ? 8.701 5.352 1.392 1.00 71.06 71 GLU A N 1
ATOM 571 C CA . GLU A 1 71 ? 9.997 5.150 2.057 1.00 71.06 71 GLU A CA 1
ATOM 572 C C . GLU A 1 71 ? 11.147 5.801 1.265 1.00 71.06 71 GLU A C 1
ATOM 574 O O . GLU A 1 71 ? 12.143 6.209 1.847 1.00 71.06 71 GLU A O 1
ATOM 579 N N . LEU A 1 72 ? 10.991 5.971 -0.054 1.00 61.75 72 LEU A N 1
ATOM 580 C CA . LEU A 1 72 ? 11.995 6.576 -0.947 1.00 61.75 72 LEU A CA 1
ATOM 581 C C . LEU A 1 72 ? 12.001 8.112 -0.969 1.00 61.75 72 LEU A C 1
ATOM 583 O O . LEU A 1 72 ? 12.904 8.710 -1.548 1.00 61.75 72 LEU A O 1
ATOM 587 N N . LEU A 1 73 ? 10.980 8.749 -0.396 1.00 64.75 73 LEU A N 1
ATOM 588 C CA . LEU A 1 73 ? 10.854 10.211 -0.310 1.00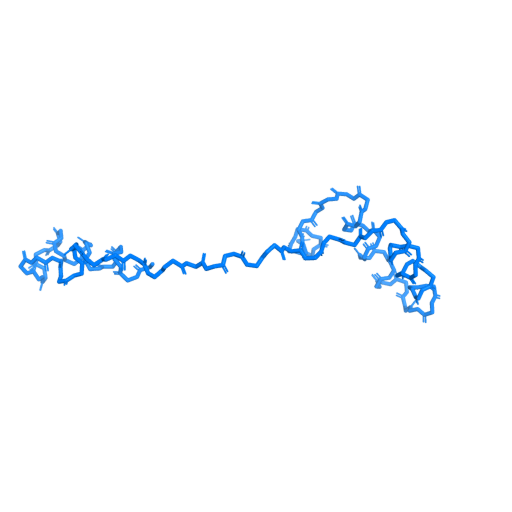 64.75 73 LEU A CA 1
ATOM 589 C C . LEU A 1 73 ? 11.021 10.726 1.130 1.00 64.75 73 LEU A C 1
ATOM 591 O O . LEU A 1 73 ? 10.665 11.876 1.391 1.00 64.75 73 LEU A O 1
ATOM 595 N N . GLY A 1 74 ? 11.479 9.856 2.039 1.00 54.72 74 GLY A N 1
ATOM 596 C CA . GLY A 1 74 ? 11.743 10.174 3.443 1.00 54.72 74 GLY A CA 1
ATOM 597 C C . GLY A 1 74 ? 12.904 11.137 3.633 1.00 54.72 74 GLY A C 1
ATOM 598 O O . GLY A 1 74 ? 13.859 11.082 2.826 1.00 54.72 74 GLY A O 1
#

Secondary structure (DSSP, 8-state):
-HHHHHHHHHHTTSSSS-TTTTPPPP----PPP-PPPHHHHHHHHHHHTTS-HHHHHHHHHHHHH---TTTTT-

pLDDT: mean 81.32, std 10.15, range [54.72, 97.25]

InterPro domains:
  IPR011010 DNA breaking-rejoining enzyme, catalytic core [SSF56349] (2-74)

Sequence (74 aa):
MLNNILKRAAKWELIKDNPIDGAERPKVVMKEADFNDEDEAKEIIIALYNEPRKWMLFVLGVMIGGFRRGELLG

Solvent-accessible surface area (backbone atoms only — not comparable to full-atom values): 4751 Å² total; per-residue (Å²): 111,69,67,62,52,40,49,49,35,28,75,67,65,76,36,95,62,45,93,62,70,89,60,77,75,80,81,75,79,75,73,75,75,86,72,76,48,77,67,54,49,48,53,51,54,60,56,33,73,79,46,61,68,72,56,35,52,51,54,50,45,33,72,76,65,71,48,57,83,75,65,80,74,108

Organism: NCBI:txid1572857